Protein AF-A0A7Y5P9L4-F1 (afdb_monomer)

Nearest PDB structures (foldseek):
  8e12-assembly1_B  TM=3.105E-01  e=8.775E+00  synthetic construct

Sequence (176 aa):
MAPAAAAAALLLASGWLAEPRVEYVVGAAIATVIAAAALRWTAAPLRAPMGVMLIALAALALAAGRAELRLATFRRAPAAVGATRSADQLQRLRRAVDDELIRMRRAAHRALALPGSSDDPARIVSELGHAIGDREHRALVLLHGDVLYSWAGTLHAVPSDLTGPSGVVATPFGLT

pLDDT: mean 74.96, std 13.5, range [29.33, 89.25]

Solvent-accessible surface area (backbone atoms only — not comparable to full-atom values): 10101 Å² total; per-residue (Å²): 110,34,70,60,28,42,51,50,16,50,52,25,50,51,45,26,75,77,52,85,44,70,68,29,44,53,50,19,45,52,24,42,50,53,19,56,70,36,46,82,78,47,60,76,89,55,43,63,66,51,49,55,52,46,52,52,52,52,53,48,37,54,53,51,50,52,50,50,53,50,51,52,49,43,72,74,37,49,68,61,56,48,52,53,51,50,49,54,49,51,52,51,48,51,52,53,50,53,54,47,52,53,49,50,52,52,26,50,56,52,53,70,69,48,75,94,79,61,99,51,65,69,59,51,34,53,52,43,40,59,46,62,66,50,44,82,80,34,59,52,76,44,67,56,87,96,41,83,72,49,60,30,55,31,82,83,75,57,82,91,48,82,85,52,86,75,82,74,76,76,74,90,76,81,94,126

Structure (mmCIF, N/CA/C/O backbone):
data_AF-A0A7Y5P9L4-F1
#
_entry.id   AF-A0A7Y5P9L4-F1
#
loop_
_atom_site.group_PDB
_atom_site.id
_atom_site.type_symbol
_atom_site.label_atom_id
_atom_site.label_alt_id
_atom_site.label_comp_id
_atom_site.label_asym_id
_atom_site.label_entity_id
_atom_site.label_seq_id
_atom_site.pdbx_PDB_ins_code
_atom_site.Cartn_x
_atom_site.Cartn_y
_atom_site.Cartn_z
_atom_site.occupancy
_atom_site.B_iso_or_equiv
_atom_site.auth_seq_id
_atom_site.auth_comp_id
_atom_site.auth_asym_id
_atom_site.auth_ato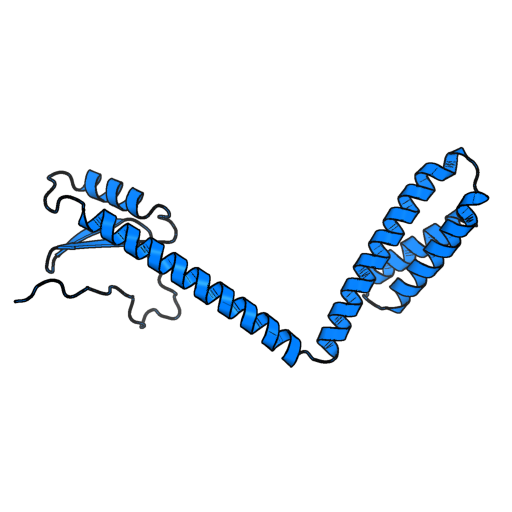m_id
_atom_site.pdbx_PDB_model_num
ATOM 1 N N . MET A 1 1 ? -12.617 4.292 38.254 1.00 64.12 1 MET A N 1
ATOM 2 C CA . MET A 1 1 ? -13.230 3.452 37.196 1.00 64.12 1 MET A CA 1
ATOM 3 C C . MET A 1 1 ? -12.666 3.732 35.808 1.00 64.12 1 MET A C 1
ATOM 5 O O . MET A 1 1 ? -12.203 2.791 35.182 1.00 64.12 1 MET A O 1
ATOM 9 N N . ALA A 1 2 ? -12.607 4.988 35.350 1.00 74.19 2 ALA A N 1
ATOM 10 C CA . ALA A 1 2 ? -12.015 5.331 34.050 1.00 74.19 2 ALA A CA 1
ATOM 11 C C . ALA A 1 2 ? -10.590 4.775 33.776 1.00 74.19 2 ALA A C 1
ATOM 13 O O . ALA A 1 2 ? -10.402 4.197 32.708 1.00 74.19 2 ALA A O 1
ATOM 14 N N . PRO A 1 3 ? -9.611 4.843 34.709 1.00 77.62 3 PRO A N 1
ATOM 15 C CA . PRO A 1 3 ? -8.263 4.323 34.444 1.00 77.62 3 PRO A CA 1
ATOM 16 C C . PRO A 1 3 ? -8.209 2.793 34.303 1.00 77.62 3 PRO A C 1
ATOM 18 O O . PRO A 1 3 ? -7.412 2.279 33.528 1.00 77.62 3 PRO A O 1
ATOM 21 N N . ALA A 1 4 ? -9.083 2.056 34.996 1.00 82.44 4 ALA A N 1
ATOM 22 C CA . ALA A 1 4 ? -9.145 0.599 34.877 1.00 82.44 4 ALA A CA 1
ATOM 23 C C . ALA A 1 4 ? -9.722 0.171 33.516 1.00 82.44 4 ALA A C 1
ATOM 25 O O . ALA A 1 4 ? -9.180 -0.716 32.864 1.00 82.44 4 ALA A O 1
ATOM 26 N N . ALA A 1 5 ? -10.780 0.848 33.054 1.00 77.19 5 ALA A N 1
ATOM 27 C CA . ALA A 1 5 ? -11.367 0.601 31.735 1.00 77.19 5 ALA A CA 1
ATOM 28 C C . ALA A 1 5 ? -10.393 0.957 30.597 1.00 77.19 5 ALA A C 1
ATOM 30 O O . ALA A 1 5 ? -10.266 0.218 29.627 1.00 77.19 5 ALA A O 1
ATOM 31 N N . ALA A 1 6 ? -9.639 2.043 30.753 1.00 73.88 6 ALA A N 1
ATOM 32 C CA . ALA A 1 6 ? -8.550 2.411 29.860 1.00 73.88 6 ALA A CA 1
ATOM 33 C C . ALA A 1 6 ? -7.433 1.358 29.775 1.00 73.88 6 ALA A C 1
ATOM 35 O O . ALA A 1 6 ? -7.008 0.995 28.680 1.00 73.88 6 ALA A O 1
ATOM 36 N N . ALA A 1 7 ? -6.972 0.851 30.922 1.00 80.69 7 ALA A N 1
ATOM 37 C CA . ALA A 1 7 ? -5.961 -0.201 30.966 1.00 80.69 7 ALA A CA 1
ATOM 38 C C . ALA A 1 7 ? -6.466 -1.492 30.303 1.00 80.69 7 ALA A C 1
ATOM 40 O O . ALA A 1 7 ? -5.736 -2.114 29.535 1.00 80.69 7 ALA A O 1
ATOM 41 N N . ALA A 1 8 ? -7.733 -1.855 30.527 1.00 79.81 8 ALA A N 1
ATOM 42 C CA . ALA A 1 8 ? -8.363 -2.985 29.850 1.00 79.81 8 ALA A CA 1
ATOM 43 C C . ALA A 1 8 ? -8.416 -2.786 28.325 1.00 79.81 8 ALA A C 1
ATOM 45 O O . ALA A 1 8 ? -8.073 -3.700 27.581 1.00 79.81 8 ALA A O 1
ATOM 46 N N . ALA A 1 9 ? -8.775 -1.587 27.850 1.00 75.38 9 ALA A N 1
ATOM 47 C CA . ALA A 1 9 ? -8.767 -1.268 26.423 1.00 75.38 9 ALA A CA 1
ATOM 48 C C . ALA A 1 9 ? -7.364 -1.410 25.811 1.00 75.38 9 ALA A C 1
ATOM 50 O O . ALA A 1 9 ? -7.225 -1.974 24.728 1.00 75.38 9 ALA A O 1
ATOM 51 N N . LEU A 1 10 ? -6.327 -0.959 26.523 1.00 79.88 10 LEU A N 1
ATOM 52 C CA . LEU A 1 10 ? -4.935 -1.088 26.091 1.00 79.88 10 LEU A CA 1
ATOM 53 C C . LEU A 1 10 ? -4.475 -2.555 26.043 1.00 79.88 10 LEU A C 1
ATOM 55 O O . LEU A 1 10 ? -3.826 -2.962 25.083 1.00 79.88 10 LEU A O 1
ATOM 59 N N . LEU A 1 11 ? -4.832 -3.362 27.046 1.00 84.56 11 LEU A N 1
ATOM 60 C CA . LEU A 1 11 ? -4.517 -4.794 27.072 1.00 84.56 11 LEU A CA 1
ATOM 61 C C . LEU A 1 11 ? -5.199 -5.545 25.926 1.00 84.56 11 LEU A C 1
ATOM 63 O O . LEU A 1 11 ? -4.565 -6.367 25.275 1.00 84.56 11 LEU A O 1
ATOM 67 N N . LEU A 1 12 ? -6.464 -5.233 25.641 1.00 82.19 12 LEU A N 1
ATOM 68 C CA . LEU A 1 12 ? -7.207 -5.841 24.535 1.00 82.19 12 LEU A CA 1
ATOM 69 C C . LEU A 1 12 ? -6.653 -5.409 23.173 1.00 82.19 12 LEU A C 1
ATOM 71 O O . LEU A 1 12 ? -6.503 -6.235 22.278 1.00 82.19 12 LEU A O 1
ATOM 75 N N . ALA A 1 13 ? -6.276 -4.139 23.033 1.00 77.75 13 ALA A N 1
ATOM 76 C CA . ALA A 1 13 ? -5.568 -3.636 21.863 1.00 77.75 13 ALA A CA 1
ATOM 77 C C . ALA A 1 13 ? -4.221 -4.346 21.638 1.00 77.75 13 ALA A C 1
ATOM 79 O O . ALA A 1 13 ? -3.897 -4.719 20.512 1.00 77.75 13 ALA A O 1
ATOM 80 N N . SER A 1 14 ? -3.457 -4.565 22.710 1.00 83.81 14 SER A N 1
ATOM 81 C CA . SER A 1 14 ? -2.211 -5.335 22.669 1.00 83.81 14 SER A CA 1
ATOM 82 C C . SER A 1 14 ? -2.464 -6.800 22.292 1.00 83.81 14 SER A C 1
ATOM 84 O O . SER A 1 14 ? -1.779 -7.348 21.433 1.00 83.81 14 SER A O 1
ATOM 86 N N . GLY A 1 15 ? -3.512 -7.412 22.855 1.00 81.56 15 GLY A N 1
ATOM 87 C CA . GLY A 1 15 ? -3.944 -8.768 22.511 1.00 81.56 15 GLY A CA 1
ATOM 88 C C . GLY A 1 15 ? -4.283 -8.920 21.028 1.00 81.56 15 GLY A C 1
ATOM 89 O O . GLY A 1 15 ? -3.850 -9.880 20.402 1.00 81.56 15 GLY A O 1
ATOM 90 N N . TRP A 1 16 ? -4.960 -7.932 20.435 1.00 87.44 16 TRP A N 1
ATOM 91 C CA . TRP A 1 16 ? -5.242 -7.924 18.996 1.00 87.44 16 TRP A CA 1
ATOM 92 C C . TRP A 1 16 ? -3.972 -7.866 18.132 1.00 87.44 16 TRP A C 1
ATOM 94 O O . TRP A 1 16 ? -3.924 -8.493 17.076 1.00 87.44 16 TRP A O 1
ATOM 104 N N . LEU A 1 17 ? -2.939 -7.137 18.570 1.00 81.81 17 LEU A N 1
ATOM 105 C CA . LEU A 1 17 ? -1.656 -7.084 17.858 1.00 81.81 17 LEU A CA 1
ATOM 106 C C . LEU A 1 17 ? -0.913 -8.426 17.894 1.00 81.81 17 LEU A C 1
ATOM 108 O O . LEU A 1 17 ? -0.198 -8.740 16.944 1.00 81.81 17 LEU A O 1
ATOM 112 N N . ALA A 1 18 ? -1.079 -9.205 18.965 1.00 86.38 18 ALA A N 1
ATOM 113 C CA . ALA A 1 18 ? -0.500 -10.540 19.084 1.00 86.38 18 ALA A CA 1
ATOM 114 C C . ALA A 1 18 ? -1.298 -11.592 18.294 1.00 86.38 18 ALA A C 1
ATOM 116 O O . ALA A 1 18 ? -0.713 -12.395 17.570 1.00 86.38 18 ALA A O 1
ATOM 117 N N . GLU A 1 19 ? -2.628 -11.571 18.404 1.00 86.50 19 GLU A N 1
ATOM 118 C CA . GLU A 1 19 ? -3.526 -12.500 17.719 1.00 86.50 19 GLU A CA 1
ATOM 119 C C . GLU A 1 19 ? -4.754 -11.745 17.167 1.00 86.50 19 GLU A C 1
ATOM 121 O O . GLU A 1 19 ? -5.671 -11.406 17.925 1.00 86.50 19 GLU A O 1
ATOM 126 N N . PRO A 1 20 ? -4.814 -11.476 15.846 1.00 82.62 20 PRO A N 1
ATOM 127 C CA . PRO A 1 20 ? -5.896 -10.694 15.252 1.00 82.62 20 PRO A CA 1
ATOM 128 C C . PRO A 1 20 ? -7.239 -11.430 15.333 1.00 82.62 20 PRO A C 1
ATOM 130 O O . PRO A 1 20 ? -7.521 -12.354 14.561 1.00 82.62 20 PRO A O 1
ATOM 133 N N . ARG A 1 21 ? -8.068 -11.035 16.304 1.00 83.75 21 ARG A N 1
ATOM 134 C CA . ARG A 1 21 ? -9.429 -11.551 16.504 1.00 83.75 21 ARG A CA 1
ATOM 135 C C . ARG A 1 21 ? -10.406 -10.416 16.769 1.00 83.75 21 ARG A C 1
ATOM 137 O O . ARG A 1 21 ? -10.123 -9.484 17.523 1.00 83.75 21 ARG A O 1
ATOM 144 N N . VAL A 1 22 ? -11.609 -10.554 16.214 1.00 84.06 22 VAL A N 1
ATOM 145 C CA . VAL A 1 22 ? -12.699 -9.569 16.336 1.00 84.06 22 VAL A CA 1
ATOM 146 C C . VAL A 1 22 ? -13.099 -9.331 17.798 1.00 84.06 22 VAL A C 1
ATOM 148 O O . VAL A 1 22 ? -13.423 -8.205 18.170 1.00 84.06 22 VAL A O 1
ATOM 151 N N . GLU A 1 23 ? -13.022 -10.364 18.640 1.00 86.62 23 GLU A N 1
ATOM 152 C CA . GLU A 1 23 ? -13.350 -10.303 20.071 1.00 86.62 23 GLU A CA 1
ATOM 153 C C . GLU A 1 23 ? -12.535 -9.230 20.809 1.00 86.62 23 GLU A C 1
ATOM 155 O O . GLU A 1 23 ? -13.095 -8.441 21.574 1.00 86.62 23 GLU A O 1
ATOM 160 N N . TYR A 1 24 ? -11.233 -9.130 20.517 1.00 82.62 24 TYR A N 1
ATOM 161 C CA . TYR A 1 24 ? -10.353 -8.134 21.127 1.00 82.62 24 TYR A CA 1
ATOM 162 C C . TYR A 1 24 ? -10.705 -6.707 20.700 1.00 82.62 24 TYR A C 1
ATOM 164 O O . TYR A 1 24 ? -10.717 -5.803 21.534 1.00 82.62 24 TYR A O 1
ATOM 172 N N . VAL A 1 25 ? -11.056 -6.501 19.426 1.00 81.44 25 VAL A N 1
ATOM 173 C CA . VAL A 1 25 ? -11.459 -5.183 18.902 1.00 81.44 25 VAL A CA 1
ATOM 174 C C . VAL A 1 25 ? -12.768 -4.722 19.538 1.00 81.44 25 VAL A C 1
ATOM 176 O O . VAL A 1 25 ? -12.872 -3.576 19.975 1.00 81.44 25 VAL A O 1
ATOM 179 N N . VAL A 1 26 ? -13.759 -5.616 19.629 1.00 85.88 26 VAL A N 1
ATOM 180 C CA . VAL A 1 26 ? -15.054 -5.323 20.261 1.00 85.88 26 VAL A CA 1
ATOM 181 C C . VAL A 1 26 ? -14.861 -5.004 21.742 1.00 85.88 26 VAL A C 1
ATOM 183 O O . VAL A 1 26 ? -15.369 -3.990 22.222 1.00 85.88 26 VAL A O 1
ATOM 186 N N . GLY A 1 27 ? -14.074 -5.814 22.454 1.00 82.56 27 GLY A N 1
ATOM 187 C CA . GLY A 1 27 ? -13.760 -5.575 23.858 1.00 82.56 27 GLY A CA 1
ATOM 188 C C . GLY A 1 27 ? -13.036 -4.241 24.080 1.00 82.56 27 GLY A C 1
ATOM 189 O O . GLY A 1 27 ? -13.433 -3.470 24.955 1.00 82.56 27 GLY A O 1
ATOM 190 N N . ALA A 1 28 ? -12.023 -3.924 23.263 1.00 82.56 28 ALA A N 1
ATOM 191 C CA . ALA A 1 28 ? -11.298 -2.656 23.339 1.00 82.56 28 ALA A CA 1
ATOM 192 C C . ALA A 1 28 ? -12.218 -1.453 23.066 1.00 82.56 28 ALA A C 1
ATOM 194 O O . ALA A 1 28 ? -12.137 -0.444 23.772 1.00 82.56 28 ALA A O 1
ATOM 195 N N . ALA A 1 29 ? -13.133 -1.561 22.098 1.00 82.81 29 ALA A N 1
ATOM 196 C CA . ALA A 1 29 ? -14.109 -0.517 21.793 1.00 82.81 29 ALA A CA 1
ATOM 197 C C . ALA A 1 29 ? -15.081 -0.276 22.960 1.00 82.81 29 ALA A C 1
ATOM 199 O O . ALA A 1 29 ? -15.259 0.868 23.381 1.00 82.81 29 ALA A O 1
ATOM 200 N N . ILE A 1 30 ? -15.655 -1.339 23.536 1.00 88.38 30 ILE A N 1
ATOM 201 C CA . ILE A 1 30 ? -16.551 -1.244 24.701 1.00 88.38 30 ILE A CA 1
ATOM 202 C C . ILE A 1 30 ? -15.816 -0.612 25.889 1.00 88.38 30 ILE A C 1
ATOM 204 O O . ILE A 1 30 ? -16.313 0.342 26.490 1.00 88.38 30 ILE A O 1
ATOM 208 N N . ALA A 1 31 ? -14.609 -1.091 26.198 1.00 81.81 31 ALA A N 1
ATOM 209 C CA . ALA A 1 31 ? -13.793 -0.560 27.286 1.00 81.81 31 ALA A CA 1
ATOM 210 C C . ALA A 1 31 ? -13.458 0.932 27.087 1.00 81.81 31 ALA A C 1
ATOM 212 O O . ALA A 1 31 ? -13.539 1.717 28.035 1.00 81.81 31 ALA A O 1
ATOM 213 N N . THR A 1 32 ? -13.176 1.348 25.847 1.00 83.00 32 THR A N 1
ATOM 214 C CA . THR A 1 32 ? -12.939 2.756 25.483 1.00 83.00 32 THR A CA 1
ATOM 215 C C . THR A 1 32 ? -14.193 3.613 25.685 1.00 83.00 32 THR A C 1
ATOM 217 O O . THR A 1 32 ? -14.100 4.701 26.253 1.00 83.00 32 THR A O 1
ATOM 220 N N . VAL A 1 33 ? -15.380 3.125 25.304 1.00 87.25 33 VAL A N 1
ATOM 221 C CA . VAL A 1 33 ? -16.659 3.830 25.527 1.00 87.25 33 VAL A CA 1
ATOM 222 C C . VAL A 1 33 ? -16.956 3.989 27.021 1.00 87.25 33 VAL A C 1
ATOM 224 O O . VAL A 1 33 ? -17.327 5.079 27.458 1.00 87.25 33 VAL A O 1
ATOM 227 N N . ILE A 1 34 ? -16.738 2.943 27.825 1.00 87.12 34 ILE A N 1
ATOM 228 C CA . ILE A 1 34 ? -16.914 2.998 29.286 1.00 87.12 34 ILE A CA 1
ATOM 229 C C . ILE A 1 34 ? -15.953 4.024 29.904 1.00 87.12 34 ILE A C 1
ATOM 231 O O . ILE A 1 34 ? -16.358 4.842 30.736 1.00 87.12 34 ILE A O 1
ATOM 235 N N . ALA A 1 35 ? -14.687 4.019 29.480 1.00 81.50 35 ALA A N 1
ATOM 236 C CA . ALA A 1 35 ? -13.686 4.967 29.952 1.00 81.50 35 ALA A CA 1
ATOM 237 C C . ALA A 1 35 ? -14.031 6.419 29.559 1.00 81.50 35 ALA A C 1
ATOM 239 O O . ALA A 1 35 ? -13.896 7.322 30.387 1.00 81.50 35 ALA A O 1
ATOM 240 N N . ALA A 1 36 ? -14.559 6.639 28.351 1.00 87.12 36 ALA A N 1
ATOM 241 C CA . ALA A 1 36 ? -15.043 7.943 27.900 1.00 87.12 36 ALA A CA 1
ATOM 242 C C . ALA A 1 36 ? -16.270 8.424 28.693 1.00 87.12 36 ALA A C 1
ATOM 244 O O . ALA A 1 36 ? -16.310 9.574 29.130 1.00 87.12 36 ALA A O 1
ATOM 245 N N . ALA A 1 37 ? -17.243 7.549 28.965 1.00 89.25 37 ALA A N 1
ATOM 246 C CA . ALA A 1 37 ? -18.427 7.888 29.760 1.00 89.25 37 ALA A CA 1
ATOM 247 C C . ALA A 1 37 ? -18.079 8.266 31.213 1.00 89.25 37 ALA A C 1
ATOM 249 O O . ALA A 1 37 ? -18.747 9.107 31.824 1.00 89.25 37 ALA A O 1
ATOM 250 N N . ALA A 1 38 ? -17.009 7.679 31.757 1.00 86.44 38 ALA A N 1
ATOM 251 C CA . ALA A 1 38 ? -16.496 7.977 33.090 1.00 86.44 38 ALA A CA 1
ATOM 252 C C . ALA A 1 38 ? -15.607 9.241 33.148 1.00 86.44 38 ALA A C 1
ATOM 254 O O . ALA A 1 38 ? -15.319 9.723 34.246 1.00 86.44 38 ALA A O 1
ATOM 255 N N . LEU A 1 39 ? -15.211 9.818 32.003 1.00 86.19 39 LEU A N 1
ATOM 256 C CA . LEU A 1 39 ? -14.315 10.984 31.918 1.00 86.19 39 LEU A CA 1
ATOM 257 C C . LEU A 1 39 ? -14.885 12.230 32.623 1.00 86.19 39 LEU A C 1
ATOM 259 O O . LEU A 1 39 ? -14.149 13.004 33.243 1.00 86.19 39 LEU A O 1
ATOM 263 N N . ARG A 1 40 ? -16.211 12.413 32.596 1.00 87.44 40 ARG A N 1
ATOM 264 C CA . ARG A 1 40 ? -16.885 13.533 33.285 1.00 87.44 40 ARG A CA 1
ATOM 265 C C . ARG A 1 40 ? -16.714 13.503 34.807 1.00 87.44 40 ARG A C 1
ATOM 267 O O . ARG A 1 40 ? -16.753 14.552 35.443 1.00 87.44 40 ARG A O 1
ATOM 274 N N . TRP A 1 41 ? -16.481 12.322 35.381 1.00 88.44 41 TRP A N 1
ATOM 275 C CA . TRP A 1 41 ? -16.314 12.118 36.823 1.00 88.44 41 TRP A CA 1
ATOM 276 C C . TRP A 1 41 ? -14.848 12.026 37.258 1.00 88.44 41 TRP A C 1
ATOM 278 O O . TRP A 1 41 ? -14.568 11.892 38.445 1.00 88.44 41 TRP A O 1
ATOM 288 N N . THR A 1 42 ? -13.896 12.116 36.326 1.00 84.75 42 THR A N 1
ATOM 289 C CA . THR A 1 42 ? -12.470 12.203 36.669 1.00 84.75 42 THR A CA 1
ATOM 290 C C . THR A 1 42 ? -12.054 13.605 37.098 1.00 84.75 42 THR A C 1
ATOM 292 O O . THR A 1 42 ? -12.571 14.608 36.592 1.00 84.75 42 THR A O 1
ATOM 295 N N . ALA A 1 43 ? -11.077 13.654 38.009 1.00 85.31 43 ALA A N 1
ATOM 296 C CA . ALA A 1 43 ? -10.461 14.882 38.494 1.00 85.31 43 ALA A CA 1
ATOM 297 C C . ALA A 1 43 ? -9.905 15.722 37.332 1.00 85.31 43 ALA A C 1
ATOM 299 O O . ALA A 1 43 ? -9.295 15.183 36.406 1.00 85.31 43 ALA A O 1
ATOM 300 N N . ALA A 1 44 ? -10.089 17.044 37.404 1.00 85.50 44 ALA A N 1
ATOM 301 C CA . ALA A 1 44 ? -9.678 17.998 36.372 1.00 85.50 44 ALA A CA 1
ATOM 302 C C . ALA A 1 44 ? -8.241 17.810 35.832 1.00 85.50 44 ALA A C 1
ATOM 304 O O . ALA A 1 44 ? -8.106 17.775 34.606 1.00 85.50 44 ALA A O 1
ATOM 305 N N . PRO A 1 45 ? -7.189 17.607 36.660 1.00 87.31 45 PRO A N 1
ATOM 306 C CA . PRO A 1 45 ? -5.820 17.470 36.147 1.00 87.31 45 PRO A CA 1
ATOM 307 C C . PRO A 1 45 ? -5.597 16.210 35.295 1.00 87.31 45 PRO A C 1
ATOM 309 O O . PRO A 1 45 ? -4.683 16.174 34.479 1.00 87.31 45 PRO A O 1
ATOM 312 N N . LEU A 1 46 ? -6.441 15.183 35.437 1.00 84.88 46 LEU A N 1
ATOM 313 C CA . LEU A 1 46 ? -6.309 13.919 34.705 1.00 84.88 46 LEU A CA 1
ATOM 314 C C . LEU A 1 46 ? -7.132 13.881 33.409 1.00 84.88 46 LEU A C 1
ATOM 316 O O . LEU A 1 46 ? -6.987 12.949 32.621 1.00 84.88 46 LEU A O 1
ATOM 320 N N . ARG A 1 47 ? -7.993 14.876 33.151 1.00 85.44 47 ARG A N 1
ATOM 321 C CA . ARG A 1 47 ? -8.910 14.852 31.996 1.00 85.44 47 ARG A CA 1
ATOM 322 C C . ARG A 1 47 ? -8.188 14.981 30.659 1.00 85.44 47 ARG A C 1
ATOM 324 O O . ARG A 1 47 ? -8.510 14.241 29.736 1.00 85.44 47 ARG A O 1
ATOM 331 N N . ALA A 1 48 ? -7.217 15.888 30.560 1.00 87.31 48 ALA A N 1
ATOM 332 C CA . ALA A 1 48 ? -6.460 16.113 29.328 1.00 87.31 48 ALA A CA 1
ATOM 333 C C . ALA A 1 48 ? -5.654 14.873 28.881 1.00 87.31 48 ALA A C 1
ATOM 335 O O . ALA A 1 48 ? -5.892 14.402 27.767 1.00 87.31 48 ALA A O 1
ATOM 336 N N . PRO A 1 49 ? -4.774 14.273 29.716 1.00 86.50 49 PRO A N 1
ATOM 337 C CA . PRO A 1 49 ? -4.019 13.089 29.300 1.00 86.50 49 PRO A CA 1
ATOM 338 C C . PRO A 1 49 ? -4.930 11.884 29.022 1.00 86.50 49 PRO A C 1
ATOM 340 O O . PRO A 1 49 ? -4.698 11.139 28.070 1.00 86.50 49 PRO A O 1
ATOM 343 N N . MET A 1 50 ? -6.012 11.715 29.792 1.00 83.31 50 MET A N 1
ATOM 344 C CA . MET A 1 50 ? -6.953 10.617 29.568 1.00 83.31 50 MET A CA 1
ATOM 345 C C . MET A 1 50 ? -7.765 10.808 28.279 1.00 83.31 50 MET A C 1
ATOM 347 O O . MET A 1 50 ? -8.029 9.834 27.580 1.00 83.31 50 MET A O 1
ATOM 351 N N . GLY A 1 51 ? -8.093 12.050 27.911 1.00 85.06 51 GLY A N 1
ATOM 352 C CA . GLY A 1 51 ? -8.720 12.380 26.631 1.00 85.06 51 GLY A CA 1
ATOM 353 C C . GLY A 1 51 ? -7.846 12.009 25.431 1.00 85.06 51 GLY A C 1
ATOM 354 O O . GLY A 1 51 ? -8.326 11.352 24.511 1.00 85.06 51 GLY A O 1
ATOM 355 N N . VAL A 1 52 ? -6.552 12.348 25.466 1.00 88.81 52 VAL A N 1
ATOM 356 C CA . VAL A 1 52 ? -5.595 11.975 24.404 1.00 88.81 52 VAL A CA 1
ATOM 357 C C . VAL A 1 52 ? -5.515 10.456 24.245 1.00 88.81 52 VAL A C 1
ATOM 359 O O . VAL A 1 52 ? -5.599 9.938 23.132 1.00 88.81 52 VAL A O 1
ATOM 362 N N . MET A 1 53 ? -5.418 9.727 25.356 1.00 85.25 53 MET A N 1
ATOM 363 C CA . MET A 1 53 ? -5.362 8.267 25.338 1.00 85.25 53 MET A CA 1
ATOM 364 C C . MET A 1 53 ? -6.661 7.637 24.802 1.00 85.25 53 MET A C 1
ATOM 366 O O . MET A 1 53 ? -6.598 6.684 24.030 1.00 85.25 53 MET A O 1
ATOM 370 N N . LEU A 1 54 ? -7.833 8.181 25.146 1.00 83.81 54 LEU A N 1
ATOM 371 C CA . LEU A 1 54 ? -9.115 7.728 24.591 1.00 83.81 54 LEU A CA 1
ATOM 372 C C . LEU A 1 54 ? -9.202 7.947 23.078 1.00 83.81 54 LEU A C 1
ATOM 374 O O . LEU A 1 54 ? -9.676 7.064 22.366 1.00 83.81 54 LEU A O 1
ATOM 378 N N . ILE A 1 55 ? -8.718 9.089 22.580 1.00 89.06 55 ILE A N 1
ATOM 379 C CA . ILE A 1 55 ? -8.650 9.366 21.138 1.00 89.06 55 ILE A CA 1
ATOM 380 C C . ILE A 1 55 ? -7.732 8.352 20.445 1.00 89.06 55 ILE A C 1
ATOM 382 O O . ILE A 1 55 ? -8.107 7.797 19.413 1.00 89.06 55 ILE A O 1
ATOM 386 N N . ALA A 1 56 ? -6.563 8.064 21.024 1.00 83.81 56 ALA A N 1
ATOM 387 C CA . ALA A 1 56 ? -5.635 7.073 20.484 1.00 83.81 56 ALA A CA 1
ATOM 388 C C . ALA A 1 56 ? -6.251 5.661 20.444 1.00 83.81 56 ALA A C 1
ATOM 390 O O . ALA A 1 56 ? -6.169 4.982 19.420 1.00 83.81 56 ALA A O 1
ATOM 391 N N . LEU A 1 57 ? -6.930 5.239 21.517 1.00 81.00 57 LEU A N 1
ATOM 392 C CA . LEU A 1 57 ? -7.631 3.951 21.580 1.00 81.00 57 LEU A CA 1
ATOM 393 C C . LEU A 1 57 ? -8.777 3.866 20.563 1.00 81.00 57 LEU A C 1
ATOM 395 O O . LEU A 1 57 ? -8.933 2.844 19.895 1.00 81.00 57 LEU A O 1
ATOM 399 N N . ALA A 1 58 ? -9.543 4.945 20.390 1.00 85.56 58 ALA A N 1
ATOM 400 C CA . ALA A 1 58 ? -10.603 5.009 19.390 1.00 85.56 58 ALA A CA 1
ATOM 401 C C . ALA A 1 58 ? -10.047 4.912 17.959 1.00 85.56 58 ALA A C 1
ATOM 403 O O . ALA A 1 58 ? -10.570 4.152 17.142 1.00 85.56 58 ALA A O 1
ATOM 404 N N . ALA A 1 59 ? -8.961 5.633 17.658 1.00 87.94 59 ALA A N 1
ATOM 405 C CA . ALA A 1 59 ? -8.286 5.559 16.364 1.00 87.94 59 ALA A CA 1
ATOM 406 C C . ALA A 1 59 ? -7.771 4.139 16.075 1.00 87.94 59 ALA A C 1
ATOM 408 O O . ALA A 1 59 ? -7.952 3.626 14.967 1.00 87.94 59 ALA A O 1
ATOM 409 N N . LEU A 1 60 ? -7.197 3.477 17.083 1.00 83.06 60 LEU A N 1
ATOM 410 C CA . LEU A 1 60 ? -6.728 2.101 16.973 1.00 83.06 60 LEU A CA 1
ATOM 411 C C . LEU A 1 60 ? -7.878 1.115 16.722 1.00 83.06 60 LEU A C 1
ATOM 413 O O . LEU A 1 60 ? -7.787 0.307 15.800 1.00 83.06 60 LEU A O 1
ATOM 417 N N . ALA A 1 61 ? -8.978 1.209 17.475 1.00 82.94 61 ALA A N 1
ATOM 418 C CA . ALA A 1 61 ? -10.148 0.348 17.291 1.00 82.94 61 ALA A CA 1
ATOM 419 C C . ALA A 1 61 ? -10.762 0.501 15.886 1.00 82.94 61 ALA A C 1
ATOM 421 O O . ALA A 1 61 ? -11.138 -0.489 15.256 1.00 82.94 61 ALA A O 1
ATOM 422 N N . LEU A 1 62 ? -10.804 1.729 15.353 1.00 86.75 62 LEU A N 1
ATOM 423 C CA . LEU A 1 62 ? -11.248 1.998 13.981 1.00 86.75 62 LEU A CA 1
ATOM 424 C C . LEU A 1 62 ? -10.315 1.376 12.931 1.00 86.75 62 LEU A C 1
ATOM 426 O O . LEU A 1 62 ? -10.791 0.793 11.952 1.00 86.75 62 LEU A O 1
ATOM 430 N N . ALA A 1 63 ? -8.998 1.491 13.117 1.00 83.75 63 ALA A N 1
ATOM 431 C CA . ALA A 1 63 ? -8.013 0.898 12.216 1.00 83.75 63 ALA A CA 1
ATOM 432 C C . ALA A 1 63 ? -8.093 -0.639 12.224 1.00 83.75 63 ALA A C 1
ATOM 434 O O . ALA A 1 63 ? -8.179 -1.252 11.156 1.00 83.75 63 ALA A O 1
ATOM 435 N N . ALA A 1 64 ? -8.153 -1.245 13.413 1.00 81.00 64 ALA A N 1
ATOM 436 C CA . ALA A 1 64 ? -8.293 -2.686 13.602 1.00 81.00 64 ALA A CA 1
ATOM 437 C C . ALA A 1 64 ? -9.605 -3.214 13.000 1.00 81.00 64 ALA A C 1
ATOM 439 O O . ALA A 1 64 ? -9.594 -4.164 12.218 1.00 81.00 64 ALA A O 1
ATOM 440 N N . GLY A 1 65 ? -10.731 -2.537 13.248 1.00 83.12 65 GLY A N 1
ATOM 441 C CA . GLY A 1 65 ? -12.021 -2.898 12.654 1.00 83.12 65 GLY A CA 1
ATOM 442 C C . GLY A 1 65 ? -12.010 -2.843 11.122 1.00 83.12 65 GLY A C 1
ATOM 443 O O . GLY A 1 65 ? -12.541 -3.735 10.458 1.00 83.12 65 GLY A O 1
ATOM 444 N N . ARG A 1 66 ? -11.349 -1.842 10.524 1.00 88.69 66 ARG A N 1
ATOM 445 C CA . ARG A 1 66 ? -11.166 -1.783 9.063 1.00 88.69 66 ARG A CA 1
ATOM 446 C C . ARG A 1 66 ? -10.299 -2.919 8.526 1.00 88.69 66 ARG A C 1
ATOM 448 O O . ARG A 1 66 ? -10.575 -3.408 7.428 1.00 88.69 66 ARG A O 1
ATOM 455 N N . ALA A 1 67 ? -9.266 -3.323 9.259 1.00 83.25 67 ALA A N 1
ATOM 456 C CA . ALA A 1 67 ? -8.429 -4.458 8.888 1.00 83.25 67 ALA A CA 1
ATOM 457 C C . ALA A 1 67 ? -9.229 -5.771 8.915 1.00 83.25 67 ALA A C 1
ATOM 459 O O . ALA A 1 67 ? -9.221 -6.499 7.922 1.00 83.25 67 ALA A O 1
ATOM 460 N N . GLU A 1 68 ? -10.003 -6.013 9.974 1.00 84.81 68 GLU A N 1
ATOM 461 C CA . GLU A 1 68 ? -10.879 -7.187 10.102 1.00 84.81 68 GLU A CA 1
ATOM 462 C C . GLU A 1 68 ? -11.950 -7.234 9.007 1.00 84.81 68 GLU A C 1
ATOM 464 O O . GLU A 1 68 ? -12.167 -8.276 8.394 1.00 84.81 68 GLU A O 1
ATOM 469 N N . LEU A 1 69 ? -12.579 -6.101 8.673 1.00 84.31 69 LEU A N 1
ATOM 470 C CA . LEU A 1 69 ? -13.548 -6.030 7.571 1.00 84.31 69 LEU A CA 1
ATOM 471 C C . LEU A 1 69 ? -12.918 -6.402 6.224 1.00 84.31 69 LEU A C 1
ATOM 473 O O . LEU A 1 69 ? -13.520 -7.131 5.429 1.00 84.31 69 LEU A O 1
ATOM 477 N N . ARG A 1 70 ? -11.693 -5.933 5.960 1.00 81.12 70 ARG A N 1
ATOM 478 C CA . ARG A 1 70 ? -10.944 -6.323 4.758 1.00 81.12 70 ARG A CA 1
ATOM 479 C C . ARG A 1 70 ? -10.641 -7.816 4.776 1.00 81.12 70 ARG A C 1
ATOM 481 O O . ARG A 1 70 ? -10.887 -8.480 3.773 1.00 81.12 70 ARG A O 1
ATOM 488 N N . LEU A 1 71 ? -10.172 -8.349 5.903 1.00 82.38 71 LEU A N 1
ATOM 489 C CA . LEU A 1 71 ? -9.861 -9.769 6.057 1.00 82.38 71 LEU A CA 1
ATOM 490 C C . LEU A 1 71 ? -11.108 -10.646 5.870 1.00 82.38 71 LEU A C 1
ATOM 492 O O . LEU A 1 71 ? -11.060 -11.648 5.162 1.00 82.38 71 LEU A O 1
ATOM 496 N N . ALA A 1 72 ? -12.245 -10.241 6.433 1.00 81.94 72 ALA A N 1
ATOM 497 C CA . ALA A 1 72 ? -13.528 -10.916 6.274 1.00 81.94 72 ALA A CA 1
ATOM 498 C C . ALA A 1 72 ? -13.998 -10.906 4.812 1.00 81.94 72 ALA A C 1
ATOM 500 O O . ALA A 1 72 ? -14.480 -11.921 4.310 1.00 81.94 72 ALA A O 1
ATOM 501 N N . THR A 1 73 ? -13.812 -9.785 4.110 1.00 78.75 73 THR A N 1
ATOM 502 C CA . THR A 1 73 ? -14.121 -9.675 2.676 1.00 78.75 73 THR A CA 1
ATOM 503 C C . THR A 1 73 ? -13.246 -10.627 1.856 1.00 78.75 73 THR A C 1
ATOM 505 O O . THR A 1 73 ? -13.758 -11.374 1.025 1.00 78.75 73 THR A O 1
ATOM 508 N N . PHE A 1 74 ? -11.942 -10.671 2.150 1.00 78.94 74 PHE A N 1
ATOM 509 C CA . PHE A 1 74 ? -11.010 -11.619 1.536 1.00 78.94 74 PHE A CA 1
ATOM 510 C C . PHE A 1 74 ? -11.383 -13.077 1.814 1.00 78.94 74 PHE A C 1
ATOM 512 O O . PHE A 1 74 ? -11.365 -13.884 0.891 1.00 78.94 74 PHE A O 1
ATOM 519 N N . ARG A 1 75 ? -11.754 -13.420 3.054 1.00 79.44 75 ARG A N 1
ATOM 520 C CA . ARG A 1 75 ? -12.161 -14.785 3.427 1.00 79.44 75 ARG A CA 1
ATOM 521 C C . ARG A 1 75 ? -13.429 -15.234 2.703 1.00 79.44 75 ARG A C 1
ATOM 523 O O . ARG A 1 75 ? -13.528 -16.398 2.338 1.00 79.44 75 ARG A O 1
ATOM 530 N N . ARG A 1 76 ? -14.395 -14.333 2.495 1.00 81.50 76 ARG A N 1
ATOM 531 C CA . ARG A 1 76 ? -15.671 -14.661 1.836 1.00 81.50 76 ARG A CA 1
ATOM 532 C C . ARG A 1 76 ? -15.547 -14.820 0.323 1.00 81.50 76 ARG A C 1
ATOM 534 O O . ARG A 1 76 ? -16.268 -15.629 -0.246 1.00 81.50 76 ARG A O 1
ATOM 541 N N . ALA A 1 77 ? -14.680 -14.046 -0.329 1.00 80.81 77 ALA A N 1
ATOM 542 C CA . ALA A 1 77 ? -14.579 -14.043 -1.788 1.00 80.81 77 ALA A CA 1
ATOM 543 C C . ALA A 1 77 ? -13.146 -13.749 -2.277 1.00 80.81 77 ALA A C 1
ATOM 545 O O . ALA A 1 77 ? -12.907 -12.716 -2.914 1.00 80.81 77 ALA A O 1
ATOM 546 N N . PRO A 1 78 ? -12.176 -14.648 -2.025 1.00 78.62 78 PRO A N 1
ATOM 547 C CA . PRO A 1 78 ? -10.776 -14.408 -2.377 1.00 78.62 78 PRO A CA 1
ATOM 548 C C . PRO A 1 78 ? -10.586 -14.231 -3.889 1.00 78.62 78 PRO A C 1
ATOM 550 O O . PRO A 1 78 ? -9.834 -13.357 -4.315 1.00 78.62 78 PRO A O 1
ATOM 553 N N . ALA A 1 79 ? -11.333 -14.987 -4.702 1.00 79.44 79 ALA A N 1
ATOM 554 C CA . ALA A 1 79 ? -11.285 -14.897 -6.159 1.00 79.44 79 ALA A CA 1
ATOM 555 C C . ALA A 1 79 ? -11.766 -13.534 -6.691 1.00 79.44 79 ALA A C 1
ATOM 557 O O . ALA A 1 79 ? -11.147 -12.976 -7.593 1.00 79.44 79 ALA A O 1
ATOM 558 N N . ALA A 1 80 ? -12.822 -12.954 -6.109 1.00 79.38 80 ALA A N 1
ATOM 559 C CA . ALA A 1 80 ? -13.364 -11.667 -6.553 1.00 79.38 80 ALA A CA 1
ATOM 560 C C . ALA A 1 80 ? -12.442 -10.488 -6.190 1.00 79.38 80 ALA A C 1
ATOM 562 O O . ALA A 1 80 ? -12.216 -9.585 -7.001 1.00 79.38 80 ALA A O 1
ATOM 563 N N . VAL A 1 81 ? -11.863 -10.506 -4.984 1.00 75.38 81 VAL A N 1
ATOM 564 C CA . VAL A 1 81 ? -10.886 -9.485 -4.568 1.00 75.38 81 VAL A CA 1
ATOM 565 C C . VAL A 1 81 ? -9.571 -9.636 -5.341 1.00 75.38 81 VAL A C 1
ATOM 567 O O . VAL A 1 81 ? -8.952 -8.639 -5.713 1.00 75.38 81 VAL A O 1
ATOM 570 N N . GLY A 1 82 ? -9.164 -10.874 -5.631 1.00 74.69 82 GLY A N 1
ATOM 571 C CA . GLY A 1 82 ? -8.044 -11.166 -6.522 1.00 74.69 82 GLY A CA 1
ATOM 572 C C . GLY A 1 82 ? -8.263 -10.589 -7.919 1.00 74.69 82 GLY A C 1
ATOM 573 O O . GLY A 1 82 ? -7.430 -9.819 -8.383 1.00 74.69 82 GLY A O 1
ATOM 574 N N . ALA A 1 83 ? -9.411 -10.878 -8.540 1.00 78.50 83 ALA A N 1
ATOM 575 C CA . ALA A 1 83 ? -9.737 -10.439 -9.898 1.00 78.50 83 ALA A CA 1
ATOM 576 C C . ALA A 1 83 ? -9.761 -8.907 -10.048 1.00 78.50 83 ALA A C 1
ATOM 578 O O . ALA A 1 83 ? -9.208 -8.357 -11.001 1.00 78.50 83 ALA A O 1
ATOM 579 N N . THR A 1 84 ? -10.361 -8.203 -9.085 1.00 81.94 84 THR A N 1
ATOM 580 C CA . THR A 1 84 ? -10.399 -6.730 -9.077 1.00 81.94 84 THR A CA 1
ATOM 581 C C . THR A 1 84 ? -9.005 -6.128 -8.923 1.00 81.94 84 THR A C 1
ATOM 583 O O . THR A 1 84 ? -8.613 -5.274 -9.716 1.00 81.94 84 THR A O 1
ATOM 586 N N . ARG A 1 85 ? -8.199 -6.623 -7.975 1.00 78.75 85 ARG A N 1
ATOM 587 C CA . ARG A 1 85 ? -6.816 -6.148 -7.817 1.00 78.75 85 ARG A CA 1
ATOM 588 C C . ARG A 1 85 ? -5.933 -6.486 -9.010 1.00 78.75 85 ARG A C 1
ATOM 590 O O . ARG A 1 85 ? -5.118 -5.650 -9.392 1.00 78.75 85 ARG A O 1
ATOM 597 N N . SER A 1 86 ? -6.093 -7.664 -9.611 1.00 77.94 86 SER A N 1
ATOM 598 C CA . SER A 1 86 ? -5.345 -8.033 -10.813 1.00 77.94 86 SER A CA 1
ATOM 599 C C . SER A 1 86 ? -5.720 -7.152 -11.999 1.00 77.94 86 SER A C 1
ATOM 601 O O . SER A 1 86 ? -4.840 -6.767 -12.761 1.00 77.94 86 SER A O 1
ATOM 603 N N . ALA A 1 87 ? -6.997 -6.777 -12.138 1.00 85.62 87 ALA A N 1
ATOM 604 C CA . ALA A 1 87 ? -7.439 -5.860 -13.184 1.00 85.62 87 ALA A CA 1
ATOM 605 C C . ALA A 1 87 ? -6.823 -4.461 -13.001 1.00 85.62 87 ALA A C 1
ATOM 607 O O . ALA A 1 87 ? -6.268 -3.908 -13.952 1.00 85.62 87 ALA A O 1
ATOM 608 N N . ASP A 1 88 ? -6.827 -3.932 -11.774 1.00 83.38 88 ASP A N 1
ATOM 609 C CA . ASP A 1 88 ? -6.187 -2.652 -11.448 1.00 83.38 88 ASP A CA 1
ATOM 610 C C . ASP A 1 88 ? -4.674 -2.686 -11.699 1.00 83.38 88 ASP A C 1
ATOM 612 O O . ASP A 1 88 ? -4.102 -1.750 -12.263 1.00 83.38 88 ASP A O 1
ATOM 616 N N . GLN A 1 89 ? -4.005 -3.767 -11.288 1.00 79.00 89 GLN A N 1
ATOM 617 C CA . GLN A 1 89 ? -2.573 -3.960 -11.517 1.00 79.00 89 GLN A CA 1
ATOM 618 C C . GLN A 1 89 ? -2.251 -4.065 -13.008 1.00 79.00 89 GLN A C 1
ATOM 620 O O . GLN A 1 89 ? -1.317 -3.412 -13.466 1.00 79.00 89 GLN A O 1
ATOM 625 N N . LEU A 1 90 ? -3.049 -4.809 -13.777 1.00 81.69 90 LEU A N 1
ATOM 626 C CA . LEU A 1 90 ? -2.898 -4.913 -15.225 1.00 81.69 90 LEU A CA 1
ATOM 627 C C . LEU A 1 90 ? -3.083 -3.552 -15.901 1.00 81.69 90 LEU A C 1
ATOM 629 O O . LEU A 1 90 ? -2.325 -3.204 -16.802 1.00 81.69 90 LEU A O 1
ATOM 633 N N . GLN A 1 91 ? -4.050 -2.748 -15.457 1.00 88.50 91 GLN A N 1
ATOM 634 C CA . GLN A 1 91 ? -4.246 -1.405 -15.996 1.00 88.50 91 GLN A CA 1
ATOM 635 C C . GLN A 1 91 ? -3.062 -0.482 -15.680 1.00 88.50 91 GLN A C 1
ATOM 637 O O . GLN A 1 91 ? -2.630 0.275 -16.550 1.00 88.50 91 GLN A O 1
ATOM 642 N N . ARG A 1 92 ? -2.511 -0.546 -14.461 1.00 81.56 92 ARG A N 1
ATOM 643 C CA . ARG A 1 92 ? -1.299 0.207 -14.095 1.00 81.56 92 ARG A CA 1
ATOM 644 C C . ARG A 1 92 ? -0.092 -0.238 -14.910 1.00 81.56 92 ARG A C 1
ATOM 646 O O . ARG A 1 92 ? 0.650 0.619 -15.373 1.00 81.56 92 ARG A O 1
ATOM 653 N N . LEU A 1 93 ? 0.065 -1.544 -15.120 1.00 77.69 93 LEU A N 1
ATOM 654 C CA . LEU A 1 93 ? 1.131 -2.097 -15.948 1.00 77.69 93 LEU A CA 1
ATOM 655 C C . LEU A 1 93 ? 1.017 -1.603 -17.391 1.00 77.69 93 LEU A C 1
ATOM 657 O O . LEU A 1 93 ? 1.999 -1.112 -17.928 1.00 77.69 93 LEU A O 1
ATOM 661 N N . ARG A 1 94 ? -0.180 -1.653 -17.991 1.00 82.88 94 ARG A N 1
ATOM 662 C CA . ARG A 1 94 ? -0.419 -1.131 -19.348 1.00 82.88 94 ARG A CA 1
ATOM 663 C C . ARG A 1 94 ? -0.010 0.334 -19.472 1.00 82.88 94 ARG A C 1
ATOM 665 O O . ARG A 1 94 ? 0.780 0.661 -20.342 1.00 82.88 94 ARG A O 1
ATOM 672 N N . ARG A 1 95 ? -0.460 1.189 -18.547 1.00 84.81 95 ARG A N 1
ATOM 673 C CA . ARG A 1 95 ? -0.073 2.611 -18.537 1.00 84.81 95 ARG A CA 1
ATOM 674 C C . ARG A 1 95 ? 1.434 2.798 -18.378 1.00 84.81 95 ARG A C 1
ATOM 676 O O . ARG A 1 95 ? 2.017 3.610 -19.079 1.00 84.81 95 ARG A O 1
ATOM 683 N N . ALA A 1 96 ? 2.064 2.037 -17.483 1.00 76.88 96 ALA A N 1
ATOM 684 C CA . ALA A 1 96 ? 3.506 2.110 -17.278 1.00 76.88 96 ALA A CA 1
ATOM 685 C C . ALA A 1 96 ? 4.287 1.690 -18.533 1.00 76.88 96 ALA A C 1
ATOM 687 O O . ALA A 1 96 ? 5.277 2.335 -18.864 1.00 76.88 96 ALA A O 1
ATOM 688 N N . VAL A 1 97 ? 3.824 0.654 -19.243 1.00 81.38 97 VAL A N 1
ATOM 689 C CA . VAL A 1 97 ? 4.394 0.217 -20.526 1.00 81.38 97 VAL A CA 1
ATOM 690 C C . VAL A 1 97 ? 4.203 1.289 -21.596 1.00 81.38 97 VAL A C 1
ATOM 692 O O . VAL A 1 97 ? 5.168 1.636 -22.267 1.00 81.38 97 VAL A O 1
ATOM 695 N N . ASP A 1 98 ? 3.007 1.863 -21.727 1.00 83.06 98 ASP A N 1
ATOM 696 C CA . ASP A 1 98 ? 2.734 2.927 -22.702 1.00 83.06 98 ASP A CA 1
ATOM 697 C C . ASP A 1 98 ? 3.612 4.165 -22.449 1.00 83.06 98 ASP A C 1
ATOM 699 O O . ASP A 1 98 ? 4.248 4.688 -23.369 1.00 83.06 98 ASP A O 1
ATOM 703 N N . ASP A 1 99 ? 3.716 4.601 -21.191 1.00 81.56 99 ASP A N 1
ATOM 704 C CA . ASP A 1 99 ? 4.585 5.708 -20.784 1.00 81.56 99 ASP A CA 1
ATOM 705 C C . ASP A 1 99 ? 6.058 5.411 -21.087 1.00 81.56 99 ASP A C 1
ATOM 707 O O . ASP A 1 99 ? 6.811 6.295 -21.510 1.00 81.56 99 ASP A O 1
ATOM 711 N N . GLU A 1 100 ? 6.482 4.164 -20.882 1.00 77.62 100 GLU A N 1
ATOM 712 C CA . GLU A 1 100 ? 7.843 3.730 -21.164 1.00 77.62 100 GLU A C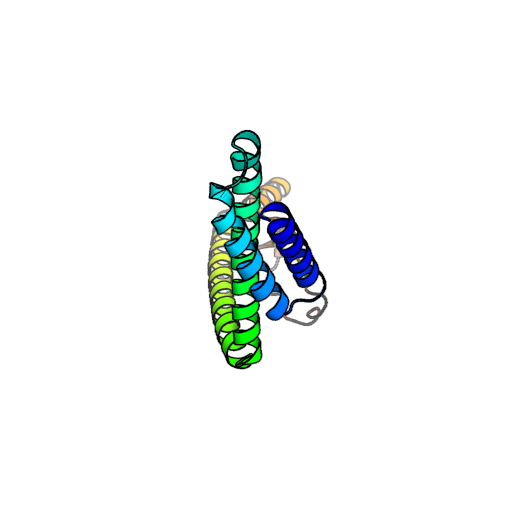A 1
ATOM 713 C C . GLU A 1 100 ? 8.140 3.698 -22.663 1.00 77.62 100 GLU A C 1
ATOM 715 O O . GLU A 1 100 ? 9.164 4.231 -23.089 1.00 77.62 100 GLU A O 1
ATOM 720 N N . LEU A 1 101 ? 7.217 3.191 -23.481 1.00 78.75 101 LEU A N 1
ATOM 721 C CA . LEU A 1 101 ? 7.327 3.219 -24.939 1.00 78.75 101 LEU A CA 1
ATOM 722 C C . LEU A 1 101 ? 7.417 4.655 -25.468 1.00 78.75 101 LEU A C 1
ATOM 724 O O . LEU A 1 101 ? 8.226 4.941 -26.353 1.00 78.75 101 LEU A O 1
ATOM 728 N N . ILE A 1 102 ? 6.640 5.586 -24.906 1.00 83.06 102 ILE A N 1
ATOM 729 C CA . ILE A 1 102 ? 6.726 7.011 -25.252 1.00 83.06 102 ILE A CA 1
ATOM 730 C C . ILE A 1 102 ? 8.104 7.575 -24.883 1.00 83.06 102 ILE A C 1
ATOM 732 O O . ILE A 1 102 ? 8.702 8.303 -25.681 1.00 83.06 102 ILE A O 1
ATOM 736 N N . ARG A 1 103 ? 8.635 7.247 -23.697 1.00 77.69 103 ARG A N 1
ATOM 737 C CA . ARG A 1 103 ? 9.980 7.675 -23.274 1.00 77.69 103 ARG A CA 1
ATOM 738 C C . ARG A 1 103 ? 11.068 7.115 -24.186 1.00 77.69 103 ARG A C 1
ATOM 740 O O . ARG A 1 103 ? 11.915 7.887 -24.636 1.00 77.69 103 ARG A O 1
ATOM 747 N N . MET A 1 104 ? 11.010 5.827 -24.513 1.00 74.69 104 MET A N 1
ATOM 748 C CA . MET A 1 104 ? 11.948 5.175 -25.430 1.00 74.69 104 MET A CA 1
ATOM 749 C C . MET A 1 104 ? 11.878 5.786 -26.830 1.00 74.69 104 MET A C 1
ATOM 751 O O . MET A 1 104 ? 12.914 6.121 -27.396 1.00 74.69 104 MET A O 1
ATOM 755 N N . ARG A 1 105 ? 10.675 6.050 -27.359 1.00 78.25 105 ARG A N 1
ATOM 756 C CA . ARG A 1 105 ? 10.502 6.735 -28.650 1.00 78.25 105 ARG A CA 1
ATOM 757 C C . ARG A 1 105 ? 11.126 8.132 -28.642 1.00 78.25 105 ARG A C 1
ATOM 759 O O . ARG A 1 105 ? 11.798 8.508 -29.598 1.00 78.25 105 ARG A O 1
ATOM 766 N N . ARG A 1 106 ? 10.951 8.907 -27.566 1.00 80.56 106 ARG A N 1
ATOM 767 C CA . ARG A 1 106 ? 11.597 10.227 -27.424 1.00 80.56 106 ARG A CA 1
ATOM 768 C C . ARG A 1 106 ? 13.118 10.118 -27.325 1.00 80.56 106 ARG A C 1
ATOM 770 O O . ARG A 1 106 ? 13.817 10.953 -27.891 1.00 80.56 106 ARG A O 1
ATOM 777 N N . ALA A 1 107 ? 13.637 9.123 -26.608 1.00 74.00 107 ALA A N 1
ATOM 778 C CA . ALA A 1 107 ? 15.073 8.872 -26.525 1.00 74.00 107 ALA A CA 1
ATOM 779 C C . ALA A 1 107 ? 15.651 8.492 -27.898 1.00 74.00 107 ALA A C 1
ATOM 781 O O . ALA A 1 107 ? 16.648 9.077 -28.307 1.00 74.00 107 ALA A O 1
ATOM 782 N N . ALA A 1 108 ? 14.972 7.618 -28.645 1.00 71.81 108 ALA A N 1
ATOM 783 C CA . ALA A 1 108 ? 15.347 7.238 -30.004 1.00 71.81 108 ALA A CA 1
ATOM 784 C C . ALA A 1 108 ? 15.330 8.435 -30.966 1.00 71.81 108 ALA A C 1
ATOM 786 O O . ALA A 1 108 ? 16.307 8.657 -31.670 1.00 71.81 108 ALA A O 1
ATOM 787 N N . HIS A 1 109 ? 14.281 9.268 -30.951 1.00 78.38 109 HIS A N 1
ATOM 788 C CA . HIS A 1 109 ? 14.251 10.488 -31.769 1.00 78.38 109 HIS A CA 1
ATOM 789 C C . HIS A 1 109 ? 15.389 11.455 -31.432 1.00 78.38 109 HIS A C 1
ATOM 791 O O . HIS A 1 109 ? 15.967 12.047 -32.338 1.00 78.38 109 HIS A O 1
ATOM 797 N N . ARG A 1 110 ? 15.737 11.603 -30.147 1.00 76.44 110 ARG A N 1
ATOM 798 C CA . ARG A 1 110 ? 16.887 12.421 -29.735 1.00 76.44 110 ARG A CA 1
ATOM 799 C C . ARG A 1 110 ? 18.212 11.825 -30.199 1.00 76.44 110 ARG A C 1
ATOM 801 O O . ARG A 1 110 ? 19.063 12.576 -30.649 1.00 76.44 110 ARG A O 1
ATOM 808 N N . ALA A 1 111 ? 18.366 10.506 -30.121 1.00 71.38 111 ALA A N 1
ATOM 809 C CA . ALA A 1 111 ? 19.564 9.814 -30.584 1.00 71.38 111 ALA A CA 1
ATOM 810 C C . ALA A 1 111 ? 19.733 9.896 -32.109 1.00 71.38 111 ALA A C 1
ATOM 812 O O . ALA A 1 111 ? 20.838 10.127 -32.580 1.00 71.38 111 ALA A O 1
ATOM 813 N N . LEU A 1 112 ? 18.647 9.777 -32.880 1.00 70.56 112 LEU A N 1
ATOM 814 C CA . LEU A 1 112 ? 18.666 9.925 -34.342 1.00 70.56 112 LEU A CA 1
ATOM 815 C C . LEU A 1 112 ? 18.962 11.357 -34.802 1.00 70.56 112 LEU A C 1
ATOM 817 O O . LEU A 1 112 ? 19.429 11.552 -35.918 1.00 70.56 112 LEU A O 1
ATOM 821 N N . ALA A 1 113 ? 18.680 12.358 -33.966 1.00 77.12 113 ALA A N 1
ATOM 822 C CA . ALA A 1 113 ? 19.031 13.747 -34.248 1.00 77.12 113 ALA A CA 1
ATOM 823 C C . ALA A 1 113 ? 20.523 14.052 -34.008 1.00 77.12 113 ALA A C 1
ATOM 825 O O . ALA A 1 113 ? 20.968 15.156 -34.321 1.00 77.12 113 ALA A O 1
ATOM 826 N N . LEU A 1 114 ? 21.290 13.109 -33.445 1.00 70.75 114 LEU A N 1
ATOM 827 C CA . LEU A 1 114 ? 22.730 13.266 -33.270 1.00 70.75 114 LEU A CA 1
ATOM 828 C C . LEU A 1 114 ? 23.443 13.149 -34.628 1.00 70.75 114 LEU A C 1
ATOM 830 O O . LEU A 1 114 ? 23.064 12.315 -35.453 1.00 70.75 114 LEU A O 1
ATOM 834 N N . PRO A 1 115 ? 24.483 13.960 -34.882 1.00 68.19 115 PRO A N 1
ATOM 835 C CA . PRO A 1 115 ? 25.243 13.879 -36.123 1.00 68.19 115 PRO A CA 1
ATOM 836 C C . PRO A 1 115 ? 25.903 12.496 -36.261 1.00 68.19 115 PRO A C 1
ATOM 838 O O . PRO A 1 115 ? 26.655 12.071 -35.388 1.00 68.19 115 PRO A O 1
ATOM 841 N N . GLY A 1 116 ? 25.633 11.806 -37.376 1.00 59.69 116 GLY A N 1
ATOM 842 C CA . GLY A 1 116 ? 26.112 10.439 -37.650 1.00 59.69 116 GLY A CA 1
ATOM 843 C C . GLY A 1 116 ? 27.620 10.306 -37.913 1.00 59.69 116 GLY A C 1
ATOM 844 O O . GLY A 1 116 ? 28.113 9.197 -38.085 1.00 59.69 116 GLY A O 1
ATOM 845 N N . SER A 1 117 ? 28.354 11.419 -37.939 1.00 60.22 117 SER A N 1
ATOM 846 C CA . SER A 1 117 ? 29.807 11.468 -38.102 1.00 60.22 117 SER A CA 1
ATOM 847 C C . SER A 1 117 ? 30.371 12.586 -37.223 1.00 60.22 117 SER A C 1
ATOM 849 O O . SER A 1 117 ? 30.507 13.730 -37.660 1.00 60.22 117 SER A O 1
ATOM 851 N N . SER A 1 118 ? 30.637 12.281 -35.956 1.00 61.72 118 SER A N 1
ATOM 852 C CA . SER A 1 118 ? 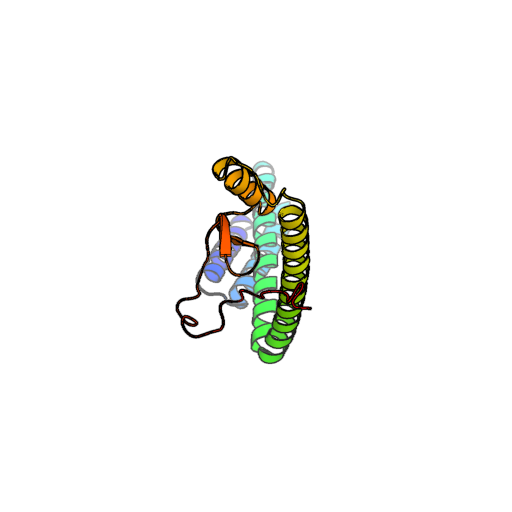31.425 13.156 -35.084 1.00 61.72 118 SER A CA 1
ATOM 853 C C . SER A 1 118 ? 32.781 12.501 -34.843 1.00 61.72 118 SER A C 1
ATOM 855 O O . SER A 1 118 ? 32.837 11.322 -34.498 1.00 61.72 118 SER A O 1
ATOM 857 N N . ASP A 1 119 ? 33.860 13.271 -34.995 1.00 65.94 119 ASP A N 1
ATOM 858 C CA . ASP A 1 119 ? 35.242 12.823 -34.756 1.00 65.94 119 ASP A CA 1
ATOM 859 C C . ASP A 1 119 ? 35.531 12.526 -33.269 1.00 65.94 119 ASP A C 1
ATOM 861 O O . ASP A 1 119 ? 36.596 12.014 -32.930 1.00 65.94 119 ASP A O 1
ATOM 865 N N . ASP A 1 120 ? 34.578 12.823 -32.376 1.00 73.44 120 ASP A N 1
ATOM 866 C CA . ASP A 1 120 ? 34.659 12.559 -30.938 1.00 73.44 120 ASP A CA 1
ATOM 867 C C . ASP A 1 120 ? 33.580 11.553 -30.473 1.00 73.44 120 ASP A C 1
ATOM 869 O O . ASP A 1 120 ? 32.439 11.939 -30.173 1.00 73.44 120 ASP A O 1
ATOM 873 N N . PRO A 1 121 ? 33.928 10.256 -30.373 1.00 69.06 121 PRO A N 1
ATOM 874 C CA . PRO A 1 121 ? 33.044 9.207 -29.865 1.00 69.06 121 PRO A CA 1
ATOM 875 C C . PRO A 1 121 ? 32.639 9.393 -28.396 1.00 69.06 121 PRO A C 1
ATOM 877 O O . PRO A 1 121 ? 31.546 8.978 -28.002 1.00 69.06 121 PRO A O 1
ATOM 880 N N . ALA A 1 122 ? 33.486 10.015 -27.567 1.00 75.00 122 ALA A N 1
ATOM 881 C CA . ALA A 1 122 ? 33.205 10.195 -26.142 1.00 75.00 122 ALA A CA 1
ATOM 882 C C . ALA A 1 122 ? 32.065 11.199 -25.927 1.00 75.00 122 ALA A C 1
ATOM 884 O O . ALA A 1 122 ? 31.198 11.007 -25.065 1.00 75.00 122 ALA A O 1
ATOM 885 N N . ARG A 1 123 ? 32.013 12.235 -26.769 1.00 76.94 123 ARG A N 1
ATOM 886 C CA . ARG A 1 123 ? 30.900 13.184 -26.807 1.00 76.94 123 ARG A CA 1
ATOM 887 C C . ARG A 1 123 ? 29.578 12.505 -27.170 1.00 76.94 123 ARG A C 1
ATOM 889 O O . ARG A 1 123 ? 28.581 12.733 -26.487 1.00 76.94 123 ARG A O 1
ATOM 896 N N . ILE A 1 124 ? 29.581 11.618 -28.166 1.00 73.94 124 ILE A N 1
ATOM 897 C CA . ILE A 1 124 ? 28.389 10.866 -28.595 1.00 73.94 124 ILE A CA 1
ATOM 898 C C . ILE A 1 124 ? 27.861 9.973 -27.465 1.00 73.94 124 ILE A C 1
ATOM 900 O O . ILE A 1 124 ? 26.664 9.991 -27.184 1.00 73.94 124 ILE A O 1
ATOM 904 N N . VAL A 1 125 ? 28.737 9.252 -26.754 1.00 75.50 125 VAL A N 1
ATOM 905 C CA . VAL A 1 125 ? 28.351 8.433 -25.585 1.00 75.50 125 VAL A CA 1
ATOM 906 C C . VAL A 1 125 ? 27.743 9.297 -24.473 1.00 75.50 125 VAL A C 1
ATOM 908 O O . VAL A 1 125 ? 26.743 8.916 -23.858 1.00 75.50 125 VAL A O 1
ATOM 911 N N . SER A 1 126 ? 28.309 10.479 -24.214 1.00 78.69 126 SER A N 1
ATOM 912 C CA . SER A 1 126 ? 27.789 11.410 -23.204 1.00 78.69 126 SER A CA 1
ATOM 913 C C . SER A 1 126 ? 26.407 11.966 -23.572 1.00 78.69 126 SER A C 1
ATOM 915 O O . SER A 1 126 ? 25.512 12.012 -22.718 1.00 78.69 126 SER A O 1
ATOM 917 N N . GLU A 1 127 ? 26.206 12.344 -24.838 1.00 78.06 127 GLU A N 1
ATOM 918 C CA . GLU A 1 127 ? 24.934 12.852 -25.368 1.00 78.06 127 GLU A CA 1
ATOM 919 C C . GLU A 1 127 ? 23.858 11.750 -25.408 1.00 78.06 127 GLU A C 1
ATOM 921 O O . GLU A 1 127 ? 22.730 11.973 -24.960 1.00 78.06 127 GLU A O 1
ATOM 926 N N . LEU A 1 128 ? 24.220 10.522 -25.800 1.00 73.81 128 LEU A N 1
ATOM 927 C CA . LEU A 1 128 ? 23.376 9.324 -25.677 1.00 73.81 128 LEU A CA 1
ATOM 928 C C . LEU A 1 128 ? 22.966 9.076 -24.226 1.00 73.81 128 LEU A C 1
ATOM 930 O O . LEU A 1 128 ? 21.787 8.894 -23.917 1.00 73.81 128 LEU A O 1
ATOM 934 N N . GLY A 1 129 ? 23.926 9.137 -23.308 1.00 74.81 129 GLY A N 1
ATOM 935 C CA . GLY A 1 129 ? 23.665 8.973 -21.890 1.00 74.81 129 GLY A CA 1
ATOM 936 C C . GLY A 1 129 ? 22.721 10.042 -21.321 1.00 74.81 129 GLY A C 1
ATOM 937 O O . GLY A 1 129 ? 21.970 9.745 -20.393 1.00 74.81 129 GLY A O 1
ATOM 938 N N . HIS A 1 130 ? 22.740 11.272 -21.842 1.00 78.81 130 HIS A N 1
ATOM 939 C CA . HIS A 1 130 ? 21.765 12.317 -21.492 1.00 78.81 130 HIS A CA 1
ATOM 940 C C . HIS A 1 130 ? 20.388 12.064 -22.125 1.00 78.81 130 HIS A C 1
ATOM 942 O O . HIS A 1 130 ? 19.360 12.318 -21.496 1.00 78.81 130 HIS A O 1
ATOM 948 N N . ALA A 1 131 ? 20.343 11.531 -23.348 1.00 72.19 131 ALA A N 1
ATOM 949 C CA . ALA A 1 131 ? 19.099 11.183 -24.031 1.00 72.19 131 ALA A CA 1
ATOM 950 C C . ALA A 1 131 ? 18.349 10.016 -23.357 1.00 72.19 131 ALA A C 1
ATOM 952 O O . ALA A 1 131 ? 17.118 9.971 -23.413 1.00 72.19 131 ALA A O 1
ATOM 953 N N . ILE A 1 132 ? 19.060 9.104 -22.691 1.00 74.06 132 ILE A N 1
ATOM 954 C CA . ILE A 1 132 ? 18.477 7.990 -21.923 1.00 74.06 132 ILE A CA 1
ATOM 955 C C . ILE A 1 132 ? 17.909 8.460 -20.573 1.00 74.06 132 ILE A C 1
ATOM 957 O O . ILE A 1 132 ? 16.841 8.008 -20.145 1.00 74.06 132 ILE A O 1
ATOM 961 N N . GLY A 1 133 ? 18.612 9.379 -19.904 1.00 76.69 133 GLY A N 1
ATOM 962 C CA . GLY A 1 133 ? 18.280 9.881 -18.568 1.00 76.69 133 GLY A CA 1
ATOM 963 C C . GLY A 1 133 ? 18.600 8.885 -17.446 1.00 76.69 133 GLY A C 1
ATOM 964 O O . GLY A 1 133 ? 19.442 9.175 -16.606 1.00 76.69 133 GLY A O 1
ATOM 965 N N . ASP A 1 134 ? 17.964 7.710 -17.452 1.00 73.81 134 ASP A N 1
ATOM 966 C CA . ASP A 1 134 ? 18.163 6.641 -16.457 1.00 73.81 134 ASP A CA 1
ATOM 967 C C . ASP A 1 134 ? 19.085 5.545 -17.008 1.00 73.81 134 ASP A C 1
ATOM 969 O O . ASP A 1 134 ? 18.640 4.613 -17.675 1.00 73.81 134 ASP A O 1
ATOM 973 N N . ARG A 1 135 ? 20.391 5.689 -16.766 1.00 67.00 135 ARG A N 1
ATOM 974 C CA . ARG A 1 135 ? 21.433 4.789 -17.295 1.00 67.00 135 ARG A CA 1
ATOM 975 C C . ARG A 1 135 ? 21.550 3.468 -16.529 1.00 67.00 135 ARG A C 1
ATOM 977 O O . ARG A 1 135 ? 22.212 2.549 -17.012 1.00 67.00 135 ARG A O 1
ATOM 984 N N . GLU A 1 136 ? 20.945 3.376 -15.347 1.00 70.25 13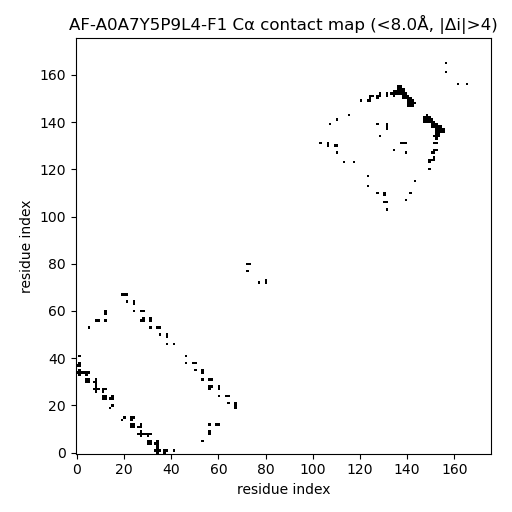6 GLU A N 1
ATOM 985 C CA . GLU A 1 136 ? 21.003 2.172 -14.516 1.00 70.25 136 GLU A CA 1
ATOM 986 C C . GLU A 1 136 ? 20.016 1.115 -14.998 1.00 70.25 136 GLU A C 1
ATOM 988 O O . GLU A 1 136 ? 20.311 -0.069 -14.895 1.00 70.25 136 GLU A O 1
ATOM 993 N N . HIS A 1 137 ? 18.884 1.523 -15.577 1.00 66.75 137 HIS A N 1
ATOM 994 C CA . HIS A 1 137 ? 17.809 0.604 -15.974 1.00 66.75 137 HIS A CA 1
ATOM 995 C C . HIS A 1 137 ? 17.564 0.544 -17.482 1.00 66.75 137 HIS A C 1
ATOM 997 O O . HIS A 1 137 ? 16.761 -0.265 -17.946 1.00 66.75 137 HIS A O 1
ATOM 1003 N N . ARG A 1 138 ? 18.221 1.411 -18.257 1.00 69.06 138 ARG A N 1
ATOM 1004 C CA . ARG A 1 138 ? 18.024 1.517 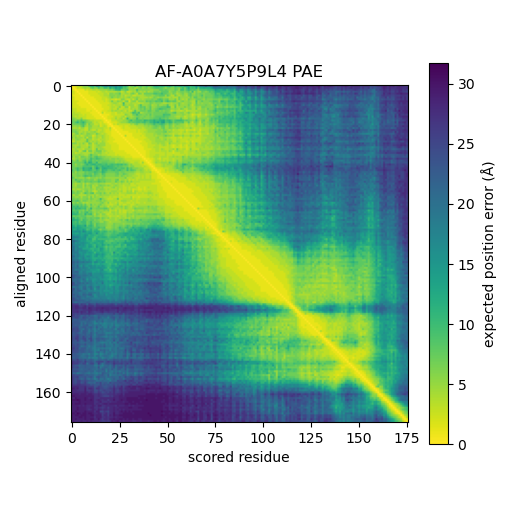-19.702 1.00 69.06 138 ARG A CA 1
ATOM 1005 C C . ARG A 1 138 ? 19.357 1.551 -20.420 1.00 69.06 138 ARG A C 1
ATOM 1007 O O . ARG A 1 138 ? 20.325 2.127 -19.924 1.00 69.06 138 ARG A O 1
ATOM 1014 N N . ALA A 1 139 ? 19.352 1.024 -21.636 1.00 72.88 139 ALA A N 1
ATOM 1015 C CA . ALA A 1 139 ? 20.442 1.172 -22.581 1.00 72.88 139 ALA A CA 1
ATOM 1016 C C . ALA A 1 139 ? 19.919 1.696 -23.921 1.00 72.88 139 ALA A C 1
ATOM 1018 O O . ALA A 1 139 ? 18.792 1.394 -24.317 1.00 72.88 139 ALA A O 1
ATOM 1019 N N . LEU A 1 140 ? 20.743 2.476 -24.618 1.00 71.69 140 LEU A N 1
ATOM 1020 C CA . LEU A 1 140 ? 20.517 2.870 -26.004 1.00 71.69 140 LEU A CA 1
ATOM 1021 C C . LEU A 1 140 ? 21.712 2.425 -26.829 1.00 71.69 140 LEU A C 1
ATOM 1023 O O . LEU A 1 140 ? 22.860 2.625 -26.435 1.00 71.69 140 LEU A O 1
ATOM 1027 N N . VAL A 1 141 ? 21.412 1.825 -27.973 1.00 77.62 141 VAL A N 1
ATOM 1028 C CA . VAL A 1 141 ? 22.389 1.333 -28.936 1.00 77.62 141 VAL A CA 1
ATOM 1029 C C . VAL A 1 141 ? 22.167 2.108 -30.228 1.00 77.62 141 VAL A C 1
ATOM 1031 O O . VAL A 1 141 ? 21.052 2.134 -30.748 1.00 77.62 141 VAL A O 1
ATOM 1034 N N . LEU A 1 142 ? 23.208 2.775 -30.714 1.00 73.50 142 LEU A N 1
ATOM 1035 C CA . LEU A 1 142 ? 23.197 3.523 -31.963 1.00 73.50 142 LEU A CA 1
ATOM 1036 C C . LEU A 1 142 ? 23.906 2.695 -33.040 1.00 73.50 142 LEU A C 1
ATOM 1038 O O . LEU A 1 142 ? 25.102 2.418 -32.940 1.00 73.50 142 LEU A O 1
ATOM 1042 N N . LEU A 1 143 ? 23.146 2.305 -34.060 1.00 75.31 143 LEU A N 1
ATOM 1043 C CA . LEU A 1 143 ? 23.604 1.546 -35.223 1.00 75.31 143 LEU A CA 1
ATOM 1044 C C . LEU A 1 143 ? 23.594 2.466 -36.449 1.00 75.31 143 LEU A C 1
ATOM 1046 O O . LEU A 1 143 ? 22.661 3.254 -36.617 1.00 75.31 143 LEU A O 1
ATOM 1050 N N . HIS A 1 144 ? 24.609 2.359 -37.303 1.00 71.19 144 HIS A N 1
ATOM 1051 C CA . HIS A 1 144 ? 24.649 3.029 -38.601 1.00 71.19 144 HIS A CA 1
ATOM 1052 C C . HIS A 1 144 ? 24.943 1.990 -39.688 1.00 71.19 144 HIS A C 1
ATOM 1054 O O . HIS A 1 144 ? 26.032 1.415 -39.724 1.00 71.19 144 HIS A O 1
ATOM 1060 N N . GLY A 1 145 ? 23.950 1.706 -40.538 1.00 76.19 145 GLY A N 1
ATOM 1061 C CA . GLY A 1 145 ? 23.971 0.510 -41.385 1.00 76.19 145 GLY A CA 1
ATOM 1062 C C . GLY A 1 145 ? 24.039 -0.756 -40.524 1.00 76.19 145 GLY A C 1
ATOM 1063 O O . GLY A 1 145 ? 23.281 -0.886 -39.564 1.00 76.19 145 GLY A O 1
ATOM 1064 N N . ASP A 1 146 ? 25.001 -1.630 -40.822 1.00 74.81 146 ASP A N 1
ATOM 1065 C CA . ASP A 1 146 ? 25.240 -2.882 -40.084 1.00 74.81 146 ASP A CA 1
ATOM 1066 C C . ASP A 1 146 ? 26.287 -2.745 -38.962 1.00 74.81 146 ASP A C 1
ATOM 1068 O O . ASP A 1 146 ? 26.684 -3.733 -38.342 1.00 74.81 146 ASP A O 1
ATOM 1072 N N . VAL A 1 147 ? 26.769 -1.526 -38.692 1.00 70.00 147 VAL A N 1
ATOM 1073 C CA . VAL A 1 147 ? 27.861 -1.284 -37.741 1.00 70.00 147 VAL A CA 1
ATOM 1074 C C . VAL A 1 147 ? 27.332 -0.653 -36.456 1.00 70.00 147 VAL A C 1
ATOM 1076 O O . VAL A 1 147 ? 26.635 0.365 -36.467 1.00 70.00 147 VAL A O 1
ATOM 1079 N N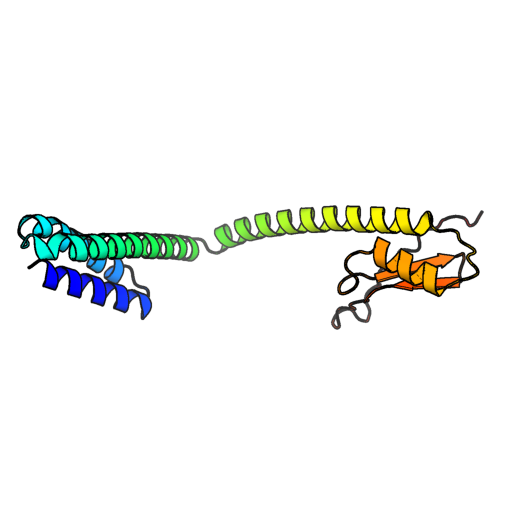 . LEU A 1 148 ? 27.710 -1.246 -35.320 1.00 74.19 148 LEU A N 1
ATOM 1080 C CA . LEU A 1 148 ? 27.538 -0.643 -34.001 1.00 74.19 148 LEU A CA 1
ATOM 1081 C C . LEU A 1 148 ? 28.434 0.588 -33.882 1.00 74.19 148 LEU A C 1
ATOM 1083 O O . LEU A 1 148 ? 29.655 0.468 -33.834 1.00 74.19 148 LEU A O 1
ATOM 1087 N N . TYR A 1 149 ? 27.815 1.763 -33.811 1.00 73.19 149 TYR A N 1
ATOM 1088 C CA . TYR A 1 149 ? 28.532 3.029 -33.732 1.00 73.19 149 TYR A CA 1
ATOM 1089 C C . TYR A 1 149 ? 28.795 3.441 -32.281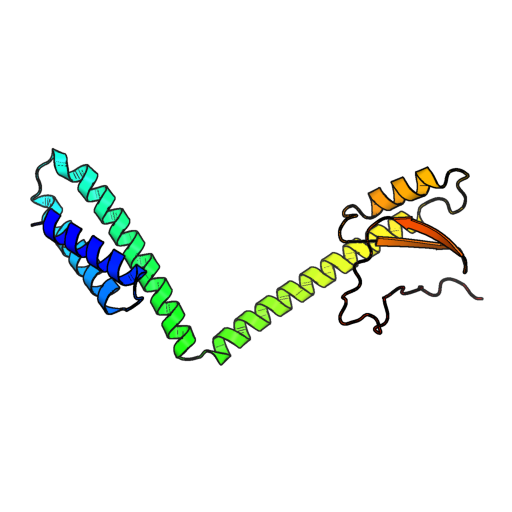 1.00 73.19 149 TYR A C 1
ATOM 1091 O O . TYR A 1 149 ? 29.909 3.821 -31.927 1.00 73.19 149 TYR A O 1
ATOM 1099 N N . SER A 1 150 ? 27.781 3.356 -31.415 1.00 76.62 150 SER A N 1
ATOM 1100 C CA . SER A 1 150 ? 27.918 3.732 -30.004 1.00 76.62 150 SER A CA 1
ATOM 1101 C C . SER A 1 150 ? 26.833 3.105 -29.129 1.00 76.62 150 SER A C 1
ATOM 1103 O O . SER A 1 150 ? 25.788 2.681 -29.620 1.00 76.62 150 SER A O 1
ATOM 1105 N N . TRP A 1 151 ? 27.062 3.060 -27.818 1.00 80.50 151 TRP A N 1
ATOM 1106 C CA . TRP A 1 151 ? 26.080 2.612 -26.835 1.00 80.50 151 TRP A CA 1
ATOM 1107 C C . TRP A 1 151 ? 26.246 3.362 -25.512 1.00 80.50 151 TRP A C 1
ATOM 1109 O O . TRP A 1 151 ? 27.332 3.843 -25.185 1.00 80.50 151 TRP A O 1
ATOM 1119 N N . ALA A 1 152 ? 25.167 3.458 -24.741 1.00 77.19 152 ALA A N 1
ATOM 1120 C CA . ALA A 1 152 ? 25.200 3.979 -23.379 1.00 77.19 152 ALA A CA 1
ATOM 1121 C C . ALA A 1 152 ? 24.151 3.281 -22.505 1.00 77.19 152 ALA A C 1
ATOM 1123 O O . ALA A 1 152 ? 23.061 2.976 -22.984 1.00 77.19 152 ALA A O 1
ATOM 1124 N N . GLY A 1 153 ? 24.463 3.093 -21.219 1.00 76.44 153 GLY A N 1
ATOM 1125 C CA . GLY A 1 153 ? 23.555 2.533 -20.211 1.00 76.44 153 GLY A CA 1
ATOM 1126 C C . GLY A 1 153 ? 23.755 1.042 -19.921 1.00 76.44 153 GLY A C 1
ATOM 1127 O O . GLY A 1 153 ? 24.713 0.434 -20.393 1.00 76.44 153 GLY A O 1
ATOM 1128 N N . THR A 1 154 ? 22.862 0.465 -19.114 1.00 71.69 154 THR A N 1
ATOM 1129 C CA . THR A 1 154 ? 22.950 -0.927 -18.640 1.00 71.69 154 THR A CA 1
ATOM 1130 C C . THR A 1 154 ? 21.861 -1.787 -19.278 1.00 71.69 154 THR A C 1
ATOM 1132 O O . THR A 1 154 ? 20.676 -1.464 -19.201 1.00 71.69 154 THR A O 1
ATOM 1135 N N . LEU A 1 155 ? 22.259 -2.895 -19.909 1.00 64.44 155 LEU A N 1
ATOM 1136 C CA . LEU A 1 155 ? 21.346 -3.925 -20.405 1.00 64.44 155 LEU A CA 1
ATOM 1137 C C . LEU A 1 155 ? 21.106 -4.948 -19.295 1.00 64.44 155 LEU A C 1
ATOM 1139 O O . LEU A 1 155 ? 21.982 -5.754 -18.987 1.00 64.44 155 LEU A O 1
ATOM 1143 N N . HIS A 1 156 ? 19.909 -4.939 -18.716 1.00 61.22 156 HIS A N 1
ATOM 1144 C CA . HIS A 1 156 ? 19.480 -6.013 -17.824 1.00 61.22 156 HIS A CA 1
ATOM 1145 C C . HIS A 1 156 ? 18.873 -7.137 -18.658 1.00 61.22 156 HIS A C 1
ATOM 1147 O O . HIS A 1 156 ? 17.739 -7.033 -19.121 1.00 61.22 156 HIS A O 1
ATOM 1153 N N . ALA A 1 157 ? 19.631 -8.211 -18.868 1.00 55.59 157 ALA A N 1
ATOM 1154 C CA . ALA A 1 157 ? 19.063 -9.465 -19.343 1.00 55.59 157 ALA A CA 1
ATOM 1155 C C . ALA A 1 157 ? 18.411 -10.175 -18.154 1.00 55.59 157 ALA A C 1
ATOM 1157 O O . ALA A 1 157 ? 19.056 -10.387 -17.125 1.00 55.59 157 ALA A O 1
ATOM 1158 N N . VAL A 1 158 ? 17.136 -10.546 -18.278 1.00 49.25 158 VAL A N 1
ATOM 1159 C CA . VAL A 1 158 ? 16.486 -11.385 -17.267 1.00 49.25 158 VAL A CA 1
ATOM 1160 C C . VAL A 1 158 ? 17.119 -12.781 -17.368 1.00 49.25 158 VAL A C 1
ATOM 1162 O O . VAL A 1 158 ? 17.027 -13.393 -18.432 1.00 49.25 158 VAL A O 1
ATOM 1165 N N . PRO A 1 159 ? 17.761 -13.318 -16.310 1.00 47.38 159 PRO A N 1
ATOM 1166 C CA . PRO A 1 159 ? 18.509 -14.577 -16.398 1.00 47.38 159 PRO A CA 1
ATOM 1167 C C . PRO A 1 159 ? 17.665 -15.789 -16.822 1.00 47.38 159 PRO A C 1
ATOM 1169 O O . PRO A 1 159 ? 18.206 -16.763 -17.337 1.00 47.38 159 PRO A O 1
ATOM 1172 N N . SER A 1 160 ? 16.343 -15.735 -16.626 1.00 50.16 160 SER A N 1
ATOM 1173 C CA . SER A 1 160 ? 15.406 -16.776 -17.065 1.00 50.16 160 SER A CA 1
ATOM 1174 C C . SER A 1 160 ? 15.097 -16.750 -18.566 1.00 50.16 160 SER A C 1
ATOM 1176 O O . SER A 1 160 ? 14.639 -17.760 -19.086 1.00 50.16 160 SER A O 1
ATOM 1178 N N . ASP A 1 161 ? 15.383 -15.641 -19.258 1.00 46.25 161 ASP A N 1
ATOM 1179 C CA . ASP A 1 161 ? 15.095 -15.416 -20.683 1.00 46.25 161 ASP A CA 1
ATOM 1180 C C . ASP A 1 161 ? 16.377 -15.222 -21.514 1.00 46.25 161 ASP A C 1
ATOM 1182 O O . ASP A 1 161 ? 16.362 -14.580 -22.561 1.00 46.25 161 ASP A O 1
ATOM 1186 N N . LEU A 1 162 ? 17.504 -15.820 -21.103 1.00 41.81 162 LEU A N 1
ATOM 1187 C CA . LEU A 1 162 ? 18.777 -15.775 -21.853 1.00 41.81 162 LEU A CA 1
ATOM 1188 C C . LEU A 1 162 ? 18.709 -16.417 -23.258 1.00 41.81 162 LEU A C 1
ATOM 1190 O O . LEU A 1 162 ? 19.689 -16.385 -23.997 1.00 41.81 162 LEU A O 1
ATOM 1194 N N . THR A 1 163 ? 17.563 -16.994 -23.630 1.00 45.41 163 THR A N 1
ATOM 1195 C CA . THR A 1 163 ? 17.264 -17.525 -24.972 1.00 45.41 163 THR A CA 1
ATOM 1196 C C . THR A 1 163 ? 16.083 -16.823 -25.657 1.00 45.41 163 THR A C 1
ATOM 1198 O O . THR A 1 163 ? 15.735 -17.172 -26.784 1.00 45.41 163 THR A O 1
ATOM 1201 N N . GLY A 1 164 ? 15.470 -15.823 -25.013 1.00 40.75 164 GLY A N 1
ATOM 1202 C CA . GLY A 1 164 ? 14.414 -15.002 -25.602 1.00 40.75 164 GLY A CA 1
ATOM 1203 C C . GLY A 1 164 ? 14.996 -13.877 -26.468 1.00 40.75 164 GLY A C 1
ATOM 1204 O O . GLY A 1 164 ? 16.111 -13.428 -26.203 1.00 40.75 164 GLY A O 1
ATOM 1205 N N . PRO A 1 165 ? 14.275 -13.400 -27.501 1.00 40.88 165 PRO A N 1
ATOM 1206 C CA . PRO A 1 165 ? 14.733 -12.299 -28.341 1.00 40.88 165 PRO A CA 1
ATOM 1207 C C . PRO A 1 165 ? 14.958 -11.054 -27.475 1.00 40.88 165 PRO A C 1
ATOM 1209 O O . PRO A 1 165 ? 14.011 -10.366 -27.091 1.00 40.88 165 PRO A O 1
ATOM 1212 N N . SER A 1 166 ? 16.218 -10.760 -27.150 1.00 41.03 166 SER A N 1
ATOM 1213 C CA . SER A 1 166 ? 16.605 -9.471 -26.597 1.00 41.03 166 SER A CA 1
ATOM 1214 C C . SER A 1 166 ? 16.291 -8.439 -27.674 1.00 41.03 166 SER A C 1
ATOM 1216 O O . SER A 1 166 ? 16.845 -8.467 -28.771 1.00 41.03 166 SER A O 1
ATOM 1218 N N . GLY A 1 167 ? 15.285 -7.607 -27.408 1.00 41.66 167 GLY A N 1
ATOM 1219 C CA . GLY A 1 167 ? 14.685 -6.712 -28.389 1.00 41.66 167 GLY A CA 1
ATOM 1220 C C . GLY A 1 167 ? 15.633 -5.607 -28.841 1.00 41.66 167 GLY A C 1
ATOM 1221 O O . GLY A 1 167 ? 15.466 -4.456 -28.457 1.00 41.66 167 GLY A O 1
ATOM 1222 N N . VAL A 1 168 ? 16.582 -5.931 -29.715 1.00 42.72 168 VAL A N 1
ATOM 1223 C CA . VAL A 1 168 ? 17.068 -4.990 -30.719 1.00 42.72 168 VAL A CA 1
ATOM 1224 C C . VAL A 1 168 ? 16.063 -5.070 -31.861 1.00 42.72 168 VAL A C 1
ATOM 1226 O O . VAL A 1 168 ? 16.203 -5.861 -32.789 1.00 42.72 168 VAL A O 1
ATOM 1229 N N . VAL A 1 169 ? 14.988 -4.284 -31.773 1.00 36.25 169 VAL A N 1
ATOM 1230 C CA . VAL A 1 169 ? 14.155 -4.023 -32.951 1.00 36.25 169 VAL A CA 1
ATOM 1231 C C . VAL A 1 169 ? 14.975 -3.103 -33.844 1.00 36.25 169 VAL A C 1
ATOM 1233 O O . VAL A 1 169 ? 14.935 -1.883 -33.699 1.00 36.25 169 VAL A O 1
ATOM 1236 N N . ALA A 1 170 ? 15.759 -3.693 -34.744 1.00 38.59 170 ALA A N 1
ATOM 1237 C CA . ALA A 1 170 ? 16.280 -2.973 -35.890 1.00 38.59 170 ALA A CA 1
ATOM 1238 C C . ALA A 1 170 ? 15.067 -2.565 -36.734 1.00 38.59 170 ALA A C 1
ATOM 1240 O O . ALA A 1 170 ? 14.463 -3.381 -37.428 1.00 38.59 170 ALA A O 1
ATOM 1241 N N . THR A 1 171 ? 14.635 -1.311 -36.609 1.00 33.34 171 THR A N 1
ATOM 1242 C CA . THR A 1 171 ? 13.695 -0.731 -37.567 1.00 33.34 171 THR A CA 1
ATOM 1243 C C . THR A 1 171 ? 14.342 -0.806 -38.948 1.00 33.34 171 THR A C 1
ATOM 1245 O O . THR A 1 171 ? 15.440 -0.264 -39.096 1.00 33.34 171 THR A O 1
ATOM 1248 N N . PRO A 1 172 ? 13.710 -1.443 -39.950 1.00 36.53 172 PRO A N 1
ATOM 1249 C CA . PRO A 1 172 ? 14.232 -1.465 -41.306 1.00 36.53 172 PRO A CA 1
ATOM 1250 C C . PRO A 1 172 ? 14.092 -0.057 -41.887 1.00 36.53 172 PRO A C 1
ATOM 1252 O O . PRO A 1 172 ? 13.070 0.295 -42.469 1.00 36.53 172 PRO A O 1
ATOM 1255 N N . P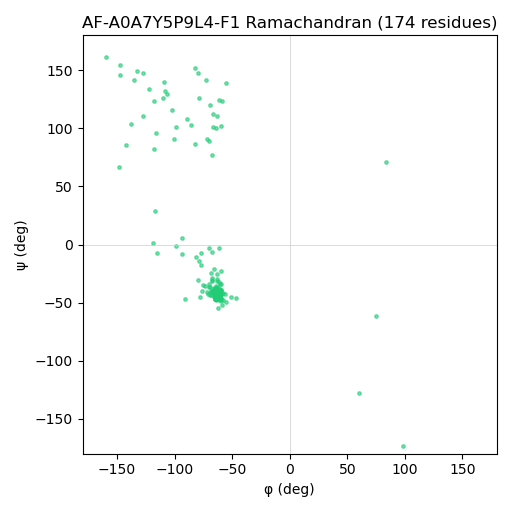HE A 1 173 ? 15.102 0.781 -41.685 1.00 40.44 173 PHE A N 1
ATOM 1256 C CA . PHE A 1 173 ? 15.252 2.014 -42.438 1.00 40.44 173 PHE A CA 1
ATOM 1257 C C . PHE A 1 173 ? 16.267 1.762 -43.549 1.00 40.44 173 PHE A C 1
ATOM 1259 O O . PHE A 1 173 ? 17.468 1.767 -43.311 1.00 40.44 173 PHE A O 1
ATOM 1266 N N . GLY A 1 174 ? 15.745 1.555 -44.760 1.00 38.12 174 GLY A N 1
ATOM 1267 C CA . GLY A 1 174 ? 16.472 1.807 -46.003 1.00 38.12 174 GLY A CA 1
ATOM 1268 C C . GLY A 1 174 ? 17.399 0.696 -46.492 1.00 38.12 174 GLY A C 1
ATOM 1269 O O . GLY A 1 174 ? 18.607 0.887 -46.533 1.00 38.12 174 GLY A O 1
ATOM 1270 N N . LEU A 1 175 ? 16.828 -0.408 -46.975 1.00 29.33 175 LEU A N 1
ATOM 1271 C CA . LEU A 1 175 ? 17.413 -1.141 -48.103 1.00 29.33 175 LEU A CA 1
ATOM 1272 C C . LEU A 1 175 ? 16.411 -1.119 -49.263 1.00 29.33 175 LEU A C 1
ATOM 1274 O O . LEU A 1 1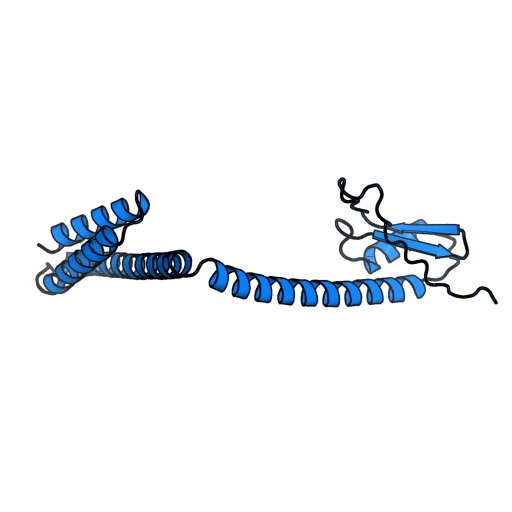75 ? 15.618 -2.041 -49.447 1.00 29.33 175 LEU A O 1
ATOM 1278 N N . THR A 1 176 ? 16.441 -0.011 -49.997 1.00 37.81 176 THR A N 1
ATOM 1279 C CA . THR A 1 176 ? 16.125 0.076 -51.429 1.00 37.81 176 THR A CA 1
ATOM 1280 C C . THR A 1 176 ? 17.237 0.866 -52.078 1.00 37.81 176 THR A C 1
ATOM 1282 O O . THR A 1 176 ? 17.521 1.956 -51.527 1.00 37.81 176 THR A O 1
#

Foldseek 3Di:
DLVVLLVQLVVLLVVCVVPPDPVSLVSSVVSLVVSVVCLVVDDPVVNVVSVVSSVVSVVSSVVSVVVVVVVVVCVVCVPVVVVVVVVVVVVVVVVVVVVVVVLVVQLVVQLVPDPPDDPDQVVSQVSSCVSNVAQADDKDWDDDVNDGSDMGHDDDDDPVPPPPPPDPPPDPDDDD

Radius of gyration: 30.96 Å; Cα contacts (8 Å, |Δi|>4): 134; chains: 1; bounding box: 54×36×90 Å

Secondary structure (DSSP, 8-state):
-HHHHHHHHHHHHHHHHHS--HHHHHHHHHHHHHHHHHGGGS-HHHHHHHHHHHHHHHHHHHHHHHHHHHHHHHHH-HHHHHHHHHHHHHHHHHHHHHHHHHHHHHHHHHHHTS-S--S-HHHHHHHHHHHHS-TTT-EEEEEETTEEEEEEE-----GGGTTS------------

Mean predicted aligned error: 14.21 Å